Protein AF-A0A8R1TXN4-F1 (afdb_monomer_lite)

Foldseek 3Di:
DPPVVVQLDWDWDQDPVRDIDIRDDDDDDDPVPDDDDDPVVVVVVVVVVVVCVPPPDPDDDDLVVVCVVVVDDSCPPDDDPPVVVPPD

pLDDT: mean 81.95, std 13.02, range [45.19, 96.12]

Secondary structure (DSSP, 8-state):
--TTGGGSS-EEEE-TTS-EEEE-PPPPPPGGGSPPP-HHHHHHHHHHHHHHTT---SS-S-HHHHHHHHT--TTTTSPPPHHHHS--

Organism: Onchocerca volvulus (NCBI:txid6282)

InterPro domains:
  IPR019346 Large ribosomal subunit protein mL42 [PF10210] (16-81)

Structure (mmCIF, N/CA/C/O backbone):
data_AF-A0A8R1TXN4-F1
#
_entry.id   AF-A0A8R1TXN4-F1
#
loop_
_atom_site.group_PDB
_atom_site.id
_atom_site.type_symbol
_atom_site.label_atom_id
_atom_site.label_alt_id
_atom_site.label_comp_id
_atom_site.label_asym_id
_atom_site.label_entity_id
_atom_site.label_seq_id
_atom_site.pdbx_PDB_ins_code
_atom_site.Cartn_x
_atom_site.Cartn_y
_atom_site.Cartn_z
_atom_site.occupancy
_atom_site.B_iso_or_equiv
_atom_site.auth_seq_id
_atom_site.auth_comp_id
_atom_site.auth_asym_id
_atom_site.auth_atom_id
_atom_site.pdbx_PDB_model_num
ATOM 1 N N . MET A 1 1 ? -14.140 16.250 30.357 1.00 45.19 1 MET A N 1
ATOM 2 C CA . MET A 1 1 ? -13.527 15.432 29.292 1.00 45.19 1 MET A CA 1
ATOM 3 C C . MET A 1 1 ? -13.964 16.012 27.965 1.00 45.19 1 MET A C 1
ATOM 5 O O . MET A 1 1 ? -15.153 16.262 27.802 1.00 45.19 1 MET A O 1
ATOM 9 N N . ASN A 1 2 ? -13.018 16.334 27.087 1.00 48.72 2 ASN A N 1
ATOM 10 C CA . ASN A 1 2 ? -13.320 16.933 25.793 1.00 48.72 2 ASN A CA 1
ATOM 11 C C . ASN A 1 2 ? -13.944 15.849 24.899 1.00 48.72 2 ASN A C 1
ATOM 13 O O . ASN A 1 2 ? -13.397 14.753 24.819 1.00 48.72 2 ASN A O 1
ATOM 17 N N . VAL A 1 3 ? -15.094 16.106 24.266 1.00 56.66 3 VAL A N 1
ATOM 18 C CA . VAL A 1 3 ? -15.862 15.071 23.528 1.00 56.66 3 VAL A CA 1
ATOM 19 C C . VAL A 1 3 ? -15.016 14.420 22.423 1.00 56.66 3 VAL A C 1
ATOM 21 O O . VAL A 1 3 ? -15.184 13.250 22.114 1.00 56.66 3 VAL A O 1
ATOM 24 N N . ILE A 1 4 ? -14.051 15.168 21.893 1.00 58.34 4 ILE A N 1
ATOM 25 C CA . ILE A 1 4 ? -13.070 14.730 20.895 1.00 58.34 4 ILE A CA 1
ATOM 26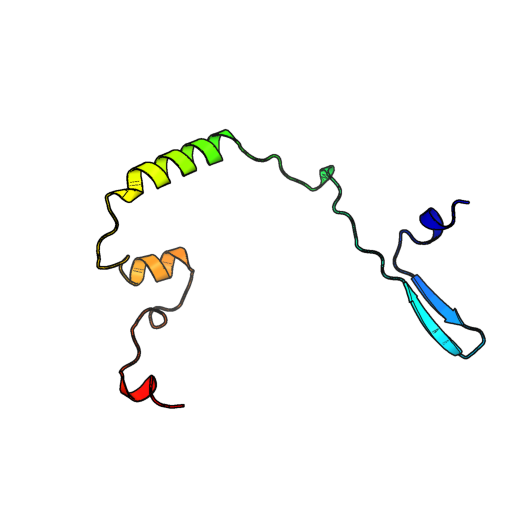 C C . ILE A 1 4 ? -12.036 13.715 21.414 1.00 58.34 4 ILE A C 1
ATOM 28 O O . ILE A 1 4 ? -11.589 12.884 20.631 1.00 58.34 4 ILE A O 1
ATOM 32 N N . GLU A 1 5 ? -11.679 13.712 22.703 1.00 59.31 5 GLU A N 1
ATOM 33 C CA . GLU A 1 5 ? -10.741 12.712 23.256 1.00 59.31 5 GLU A CA 1
ATOM 34 C C . GLU A 1 5 ? -11.408 11.350 23.481 1.00 59.31 5 GLU A C 1
ATOM 36 O O . GLU A 1 5 ? -10.755 10.317 23.370 1.00 59.31 5 GLU A O 1
ATOM 41 N N . ALA A 1 6 ? -12.717 11.330 23.752 1.00 62.22 6 ALA A N 1
ATOM 42 C CA . ALA A 1 6 ? -13.462 10.101 24.042 1.00 62.22 6 ALA A CA 1
ATOM 43 C C . ALA A 1 6 ? -13.641 9.177 22.819 1.00 62.22 6 ALA A C 1
ATOM 45 O O . ALA A 1 6 ? -14.073 8.038 22.966 1.00 62.22 6 ALA A O 1
ATOM 46 N N . PHE A 1 7 ? -13.318 9.664 21.620 1.00 68.38 7 PHE A N 1
ATOM 47 C CA . PHE A 1 7 ? -13.546 8.984 20.347 1.00 68.38 7 PHE A CA 1
ATOM 48 C C . PHE A 1 7 ? -12.264 8.874 19.506 1.00 68.38 7 PHE A C 1
ATOM 50 O O . PHE A 1 7 ? -12.328 8.797 18.281 1.00 68.38 7 PHE A O 1
ATOM 57 N N . SER A 1 8 ? -11.089 8.870 20.143 1.00 77.94 8 SER A N 1
ATOM 58 C CA . SER A 1 8 ? -9.810 8.654 19.449 1.00 77.94 8 SER A CA 1
ATOM 59 C C . SER A 1 8 ? -9.656 7.223 18.920 1.00 77.94 8 SER A C 1
ATOM 61 O O . SER A 1 8 ? -8.966 6.997 17.927 1.00 77.94 8 SER A O 1
ATOM 63 N N . GLU A 1 9 ? -10.331 6.257 19.545 1.00 83.88 9 GLU A N 1
ATOM 64 C CA . GLU A 1 9 ? -10.260 4.843 19.189 1.00 83.88 9 GLU A CA 1
ATOM 65 C C . GLU A 1 9 ? -11.548 4.353 18.513 1.00 83.88 9 GLU A C 1
ATOM 67 O O . GLU A 1 9 ? -12.642 4.844 18.826 1.00 83.88 9 GLU A O 1
ATOM 72 N N . PRO A 1 10 ? -11.462 3.352 17.616 1.00 90.25 10 PRO A N 1
ATOM 73 C CA . PRO A 1 10 ? -12.640 2.721 17.045 1.00 90.25 10 PRO A CA 1
ATOM 74 C C . PRO A 1 10 ? -13.540 2.139 18.135 1.00 90.25 10 PRO A C 1
ATOM 76 O O . PRO A 1 10 ? -13.090 1.354 18.965 1.00 90.25 10 PRO A O 1
ATOM 79 N N . HIS A 1 11 ? -14.818 2.501 18.113 1.00 90.00 11 HIS A N 1
ATOM 80 C CA . HIS A 1 11 ? -15.790 2.085 19.117 1.00 90.00 11 HIS A CA 1
ATOM 81 C C . HIS A 1 11 ? -17.071 1.604 18.450 1.00 90.00 11 HIS A C 1
ATOM 83 O O . HIS A 1 11 ? -17.576 2.223 17.517 1.00 90.00 11 HIS A O 1
ATOM 89 N N . THR A 1 12 ? -17.622 0.503 18.952 1.00 92.75 12 THR A N 1
ATOM 90 C CA . THR A 1 12 ? -18.932 -0.002 18.531 1.00 92.75 12 THR A CA 1
ATOM 91 C C . THR A 1 12 ? -19.870 0.029 19.723 1.00 92.75 12 THR A C 1
ATOM 93 O O . THR A 1 12 ? -19.528 -0.464 20.796 1.00 92.75 12 THR A O 1
ATOM 96 N N . VAL A 1 13 ? -21.051 0.612 19.541 1.00 92.00 13 VAL 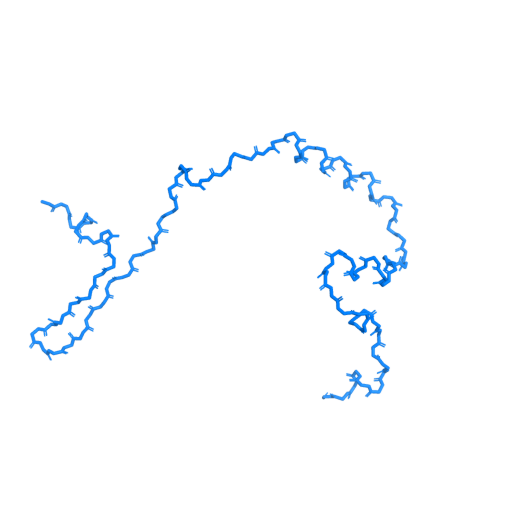A N 1
ATOM 97 C CA . VAL A 1 13 ? -22.081 0.725 20.573 1.00 92.00 13 VAL A CA 1
ATOM 98 C C . VAL A 1 13 ? -23.389 0.135 20.068 1.00 92.00 13 VAL A C 1
ATOM 100 O O . VAL A 1 13 ? -23.748 0.282 18.900 1.00 92.00 13 VAL A O 1
ATOM 103 N N . VAL A 1 14 ? -24.123 -0.524 20.962 1.00 93.94 14 VAL A N 1
ATOM 104 C CA . VAL A 1 14 ? -25.491 -0.978 20.697 1.00 93.94 14 VAL A CA 1
ATOM 105 C C . VAL A 1 14 ? -26.439 0.009 21.367 1.00 93.94 14 VAL A C 1
ATOM 107 O O . VAL A 1 14 ? -26.443 0.162 22.589 1.00 93.94 14 VAL A O 1
ATOM 110 N N . CYS A 1 15 ? -27.221 0.725 20.567 1.00 91.56 15 CYS A N 1
ATOM 111 C CA . CYS A 1 15 ? -28.227 1.651 21.061 1.00 91.56 15 CYS A CA 1
ATOM 112 C C . CYS A 1 15 ? -29.367 0.886 21.750 1.00 91.56 15 CYS A C 1
ATOM 114 O O . CYS A 1 15 ? -29.637 -0.273 21.443 1.00 91.56 15 CYS A O 1
ATOM 116 N N . LYS A 1 16 ? -30.120 1.562 22.628 1.00 93.00 16 LYS A N 1
ATOM 117 C CA . LYS A 1 16 ? -31.308 0.977 23.287 1.00 93.00 16 LYS A CA 1
ATOM 118 C C . LYS A 1 16 ? -32.368 0.467 22.298 1.00 93.00 16 LYS A C 1
ATOM 120 O O . LYS A 1 16 ? -33.152 -0.404 22.645 1.00 93.00 16 LYS A O 1
ATOM 125 N N . SER A 1 17 ? -32.379 1.002 21.077 1.00 92.25 17 SER A N 1
ATOM 126 C CA . SER A 1 17 ? -33.228 0.561 19.966 1.00 92.25 17 SER A CA 1
ATOM 127 C C . SER A 1 17 ? -32.777 -0.755 19.313 1.00 92.25 17 SER A C 1
ATOM 129 O O . SER A 1 17 ? -33.428 -1.209 18.380 1.00 92.25 17 SER A O 1
ATOM 131 N N . GLY A 1 18 ? -31.656 -1.344 19.743 1.00 92.88 18 GLY A N 1
ATOM 132 C CA . GLY A 1 18 ? -31.028 -2.502 19.099 1.00 92.88 18 GLY A CA 1
ATOM 133 C C . GLY A 1 18 ? -30.186 -2.152 17.866 1.00 92.88 18 GLY A C 1
ATOM 134 O O . GLY A 1 18 ? -29.549 -3.032 17.295 1.00 92.88 18 GLY A O 1
ATOM 135 N N . VAL A 1 19 ? -30.145 -0.878 17.459 1.00 93.88 19 VAL A N 1
ATOM 136 C CA . VAL A 1 19 ? -29.302 -0.409 16.350 1.00 93.88 19 VAL A CA 1
ATOM 137 C C . VAL A 1 19 ? -27.838 -0.410 16.779 1.00 93.88 19 VAL A C 1
ATOM 139 O O . VAL A 1 19 ? -27.500 0.109 17.842 1.00 93.88 19 VAL A O 1
ATOM 142 N N . VAL A 1 20 ? -26.966 -0.964 15.940 1.00 95.00 20 VAL A N 1
ATOM 143 C CA . VAL A 1 20 ? -25.515 -0.926 16.142 1.00 95.00 20 VAL A CA 1
ATOM 144 C C . VAL A 1 20 ? -24.961 0.319 15.457 1.00 95.00 20 VAL A C 1
ATOM 146 O O . VAL A 1 20 ? -25.172 0.514 14.262 1.00 95.00 20 VAL A O 1
ATOM 149 N N . ALA A 1 21 ? -24.262 1.161 16.212 1.00 92.19 21 ALA A N 1
ATOM 150 C CA . ALA A 1 21 ? -23.545 2.314 15.689 1.00 92.19 21 ALA A CA 1
ATOM 151 C C . ALA A 1 21 ? -22.048 2.112 15.901 1.00 92.19 21 ALA A C 1
ATOM 153 O O . ALA A 1 21 ? -21.611 1.688 16.973 1.00 92.19 21 ALA A O 1
ATOM 154 N N . CYS A 1 22 ? -21.259 2.420 14.877 1.00 92.19 22 CYS A N 1
ATOM 155 C CA . CYS A 1 22 ? -19.837 2.136 14.896 1.00 92.19 22 CYS A CA 1
ATOM 156 C C . CYS A 1 22 ? -19.035 3.376 14.471 1.00 92.19 22 CYS A C 1
ATOM 158 O O . CYS A 1 22 ? -19.216 3.908 13.380 1.00 92.19 22 CYS A O 1
ATOM 160 N N . TRP A 1 23 ? -18.129 3.830 15.333 1.00 90.94 23 TRP A N 1
ATOM 161 C CA . TRP A 1 23 ? -17.249 4.978 15.131 1.00 90.94 23 TRP A CA 1
ATOM 162 C C . TRP A 1 23 ? -15.835 4.507 14.789 1.00 90.94 23 TRP A C 1
ATOM 164 O O . TRP A 1 23 ? -15.270 3.688 15.507 1.00 90.94 23 TRP A O 1
ATOM 174 N N . HIS A 1 24 ? -15.300 4.971 13.658 1.00 91.19 24 HIS A N 1
ATOM 175 C CA . HIS A 1 24 ? -14.034 4.512 13.075 1.00 91.19 24 HIS A CA 1
ATOM 176 C C . HIS A 1 24 ? -13.239 5.743 12.630 1.00 91.19 24 HIS A C 1
ATOM 178 O O . HIS A 1 24 ? -13.316 6.117 11.459 1.00 91.19 24 HIS A O 1
ATOM 184 N N . PRO A 1 25 ? -12.535 6.423 13.546 1.00 90.06 25 PRO A N 1
ATOM 185 C CA . PRO A 1 25 ? -11.752 7.587 13.169 1.00 90.06 25 PRO A CA 1
ATOM 186 C C . PRO A 1 25 ? -10.574 7.153 12.288 1.00 90.06 25 PRO A C 1
ATOM 188 O O . PRO A 1 25 ? -10.055 6.037 12.414 1.00 90.06 25 PRO A O 1
ATOM 191 N N . GLU A 1 26 ? -10.142 8.040 11.394 1.00 88.44 26 GLU A N 1
ATOM 192 C CA . GLU A 1 26 ? -8.922 7.828 10.618 1.00 88.44 26 GLU A CA 1
ATOM 193 C C . GLU A 1 26 ? -7.717 7.732 11.564 1.00 88.44 26 GLU A C 1
ATOM 195 O O . GLU A 1 26 ? -7.546 8.554 12.466 1.00 88.44 26 GLU A O 1
ATOM 200 N N . ARG A 1 27 ? -6.882 6.703 11.382 1.00 86.00 27 ARG A N 1
ATOM 201 C CA . ARG A 1 27 ? -5.685 6.510 12.206 1.00 86.00 27 ARG A CA 1
ATOM 202 C C . ARG A 1 27 ? -4.575 7.425 11.708 1.00 86.00 27 ARG A C 1
ATOM 204 O O . ARG A 1 27 ? -4.129 7.282 10.572 1.00 86.00 27 ARG A O 1
ATOM 211 N N . SER A 1 28 ? -4.081 8.306 12.573 1.00 88.25 28 SER A N 1
ATOM 212 C CA . SER A 1 28 ? -2.846 9.035 12.300 1.00 88.25 28 SER A CA 1
ATOM 213 C C . SER A 1 28 ? -1.644 8.088 12.361 1.00 88.25 28 SER A C 1
ATOM 215 O O . SER A 1 28 ? -1.618 7.120 13.126 1.00 88.25 28 SER A O 1
ATOM 217 N N . PHE A 1 29 ? -0.637 8.355 11.530 1.00 88.75 29 PHE A N 1
ATOM 218 C CA . PHE A 1 29 ? 0.632 7.640 11.570 1.00 88.75 29 PHE A CA 1
ATOM 219 C C . PHE A 1 29 ? 1.615 8.414 12.463 1.00 88.75 29 PHE A C 1
ATOM 221 O O . PHE A 1 29 ? 1.931 9.560 12.130 1.00 88.75 29 PHE A O 1
ATOM 228 N N . PRO A 1 30 ? 2.087 7.838 13.587 1.00 91.88 30 PRO A N 1
ATOM 229 C CA . PRO A 1 30 ? 3.039 8.506 14.470 1.00 91.88 30 PRO A CA 1
ATOM 230 C C . PRO A 1 30 ? 4.326 8.875 13.734 1.00 91.88 30 PRO A C 1
ATOM 232 O O . PRO A 1 30 ? 4.822 8.111 12.900 1.00 91.88 30 PRO A O 1
ATOM 235 N N . TYR A 1 31 ? 4.894 10.032 14.066 1.00 92.44 31 TYR A N 1
ATOM 236 C CA . TYR A 1 31 ? 6.124 10.507 13.434 1.00 92.44 31 TYR A CA 1
ATOM 237 C C . TYR A 1 31 ? 7.298 9.554 13.697 1.00 92.44 31 TYR A C 1
ATOM 239 O O . TYR A 1 31 ? 8.119 9.315 12.814 1.00 92.44 31 TYR A O 1
ATOM 247 N N . GLU A 1 32 ? 7.328 8.927 14.870 1.00 96.12 32 GLU A N 1
ATOM 248 C CA . GLU A 1 32 ? 8.344 7.970 15.313 1.00 96.12 32 GLU A CA 1
ATOM 249 C C . GLU A 1 32 ? 8.387 6.704 14.445 1.00 96.12 32 GLU A C 1
ATOM 251 O O . GLU A 1 32 ? 9.390 5.994 14.427 1.00 96.12 32 GLU A O 1
ATOM 256 N N . HIS A 1 33 ? 7.308 6.412 13.713 1.00 94.81 33 HIS A N 1
ATOM 257 C CA . HIS A 1 33 ? 7.237 5.276 12.795 1.00 94.81 33 HIS A CA 1
ATOM 258 C C . HIS A 1 33 ? 7.651 5.654 11.365 1.00 94.81 33 HIS A C 1
ATOM 260 O O . HIS A 1 33 ? 7.708 4.793 10.483 1.00 94.81 33 HIS A O 1
ATOM 266 N N . SER A 1 34 ? 7.943 6.931 11.112 1.00 94.69 34 SER A N 1
ATOM 267 C CA . SER A 1 34 ? 8.426 7.406 9.819 1.00 94.69 34 SER A CA 1
ATOM 268 C C . SER A 1 34 ? 9.947 7.279 9.716 1.00 94.69 34 SER A C 1
ATOM 270 O O . SER A 1 34 ? 10.669 7.249 10.712 1.00 94.69 34 SER A O 1
ATOM 272 N N . LYS A 1 35 ? 10.450 7.179 8.484 1.00 92.44 35 LYS A N 1
ATOM 273 C CA . LYS A 1 35 ? 11.888 7.232 8.201 1.00 92.44 35 LYS A CA 1
ATOM 274 C C . LYS A 1 35 ? 12.230 8.605 7.629 1.00 92.44 35 LYS A C 1
ATOM 276 O O . LYS A 1 35 ? 11.442 9.122 6.833 1.00 92.44 35 LYS A O 1
ATOM 281 N N . PRO A 1 36 ? 13.393 9.182 7.979 1.00 93.75 36 PRO A N 1
ATOM 282 C CA . PRO A 1 36 ? 13.818 10.443 7.395 1.00 93.75 36 PRO A CA 1
ATOM 283 C C . PRO A 1 36 ? 14.014 10.289 5.886 1.00 93.75 36 PRO A C 1
ATOM 285 O O . PRO A 1 36 ? 14.489 9.260 5.399 1.00 93.75 36 PRO A O 1
ATOM 288 N N . ILE A 1 37 ? 13.649 11.335 5.152 1.00 92.12 37 ILE A N 1
ATOM 289 C CA . ILE A 1 37 ? 13.858 11.412 3.709 1.00 92.12 37 ILE A CA 1
ATOM 290 C C . ILE A 1 37 ? 15.339 11.716 3.451 1.00 92.12 37 ILE A C 1
ATOM 292 O O . ILE A 1 37 ? 15.868 12.707 3.955 1.00 92.12 37 ILE A O 1
ATOM 296 N N . ASP A 1 38 ? 16.008 10.889 2.647 1.00 93.81 38 ASP A N 1
ATOM 297 C CA . ASP A 1 38 ? 17.392 11.139 2.236 1.00 93.81 38 ASP A CA 1
ATOM 298 C C . ASP A 1 38 ? 17.439 12.151 1.083 1.00 93.81 38 ASP A C 1
ATOM 300 O O . ASP A 1 38 ? 17.254 11.816 -0.090 1.00 93.81 38 ASP A O 1
ATOM 304 N N . LEU A 1 39 ? 17.696 13.412 1.431 1.00 93.62 39 LEU A N 1
ATOM 305 C CA . LEU A 1 39 ? 17.757 14.516 0.473 1.00 93.62 39 LEU A CA 1
ATOM 306 C C . LEU A 1 39 ? 18.892 14.356 -0.548 1.00 93.62 39 LEU A C 1
ATOM 308 O O . LEU A 1 39 ? 18.717 14.725 -1.708 1.00 93.62 39 LEU A O 1
ATOM 312 N N . LYS A 1 40 ? 20.030 13.766 -0.155 1.00 92.25 40 LYS A N 1
ATOM 313 C CA . LYS A 1 40 ? 21.180 13.580 -1.058 1.00 92.25 40 LYS A CA 1
ATOM 314 C C . LYS A 1 40 ? 20.858 12.567 -2.148 1.00 92.25 40 LYS A C 1
ATOM 316 O O . LYS A 1 40 ? 21.209 12.766 -3.314 1.00 92.25 40 LYS A O 1
ATOM 321 N N . LYS A 1 41 ? 20.164 11.490 -1.774 1.00 91.69 41 LYS A N 1
ATOM 322 C CA . LYS A 1 41 ? 19.689 10.483 -2.725 1.00 91.69 41 LYS A CA 1
ATOM 323 C C . LYS A 1 41 ? 18.743 11.097 -3.758 1.00 91.69 41 LYS A C 1
ATOM 325 O O . LYS A 1 41 ? 18.933 10.877 -4.949 1.00 91.69 41 LYS A O 1
ATOM 330 N N . ILE A 1 42 ? 17.799 11.931 -3.318 1.00 90.88 42 ILE A N 1
ATOM 331 C CA . ILE A 1 42 ? 16.852 12.618 -4.213 1.00 90.88 42 ILE A CA 1
ATOM 332 C C . ILE A 1 42 ? 17.579 13.527 -5.206 1.00 90.88 42 ILE A C 1
ATOM 334 O O . ILE A 1 42 ? 17.233 13.561 -6.384 1.00 90.88 42 ILE A O 1
ATOM 338 N N . GLU A 1 43 ? 18.577 14.280 -4.751 1.00 90.06 43 GLU A N 1
ATOM 339 C CA . G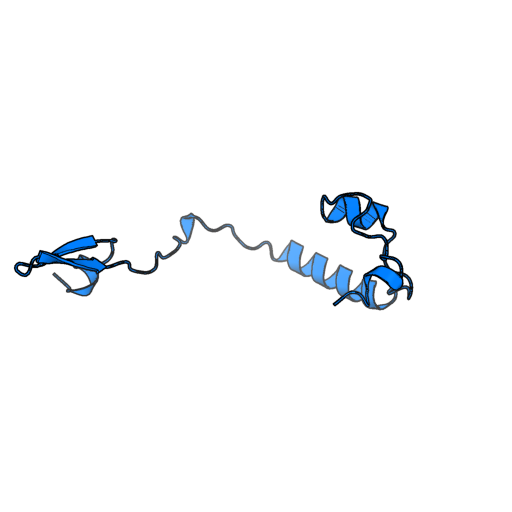LU A 1 43 ? 19.318 15.197 -5.620 1.00 90.06 43 GLU A CA 1
ATOM 340 C C . GLU A 1 43 ? 20.141 14.445 -6.677 1.00 90.06 43 GLU A C 1
ATOM 342 O O . GLU A 1 43 ? 20.137 14.814 -7.851 1.00 90.06 43 GLU A O 1
ATOM 347 N N . THR A 1 44 ? 20.733 13.312 -6.290 1.00 88.75 44 THR A N 1
ATOM 348 C CA . THR A 1 44 ? 21.451 12.412 -7.207 1.00 88.75 44 THR A CA 1
ATOM 349 C C . THR A 1 44 ? 20.510 11.797 -8.253 1.00 88.75 44 THR A C 1
ATOM 351 O O . THR A 1 44 ? 20.840 11.742 -9.438 1.00 88.75 44 THR A O 1
ATOM 354 N N . GLU A 1 45 ? 19.312 11.365 -7.844 1.00 88.06 45 GLU A N 1
ATOM 355 C CA . GLU A 1 45 ? 18.296 10.815 -8.753 1.00 88.06 45 GLU A CA 1
ATOM 356 C C . GLU A 1 45 ? 17.779 11.870 -9.743 1.00 88.06 45 GLU A C 1
ATOM 358 O O . GLU A 1 45 ? 17.642 11.581 -10.933 1.00 88.06 45 GLU A O 1
ATOM 363 N N . LYS A 1 46 ? 17.553 13.110 -9.287 1.00 85.25 46 LYS A N 1
ATOM 364 C CA . LYS A 1 46 ? 17.152 14.228 -10.158 1.00 85.25 46 LYS A CA 1
ATOM 365 C C . LYS A 1 46 ? 18.194 14.524 -11.230 1.00 85.25 46 LYS A C 1
ATOM 367 O O . LYS A 1 46 ? 17.818 14.722 -12.385 1.00 85.25 46 LYS A O 1
ATOM 372 N N . GLN A 1 47 ? 19.476 14.527 -10.862 1.00 80.50 47 GLN A N 1
ATOM 373 C CA . GLN A 1 47 ? 20.557 14.737 -11.821 1.00 80.50 47 GLN A CA 1
ATOM 374 C C . GLN A 1 47 ? 20.575 13.627 -12.881 1.00 80.50 47 GLN A C 1
ATOM 376 O O . GLN A 1 47 ? 20.606 13.913 -14.074 1.00 80.50 47 GLN A O 1
ATOM 381 N N . CYS A 1 48 ? 20.435 12.367 -12.458 1.00 78.00 48 CYS A N 1
ATOM 382 C CA . CYS A 1 48 ? 20.412 11.220 -13.366 1.00 78.00 48 CYS A CA 1
ATOM 383 C C . CYS A 1 48 ? 19.255 11.301 -14.384 1.00 78.00 48 CYS A C 1
ATOM 385 O O . CYS A 1 48 ? 19.439 11.030 -15.570 1.00 78.00 48 CYS A O 1
ATOM 387 N N . ILE A 1 49 ? 18.062 11.731 -13.949 1.00 77.62 49 ILE A N 1
ATOM 388 C CA . ILE A 1 49 ? 16.900 11.920 -14.838 1.00 77.62 49 ILE A CA 1
ATOM 389 C C . ILE A 1 49 ? 17.149 13.039 -15.856 1.00 77.62 49 ILE A C 1
ATOM 391 O O . ILE A 1 49 ? 16.760 12.897 -17.017 1.00 77.62 49 ILE A O 1
ATOM 395 N N . ALA A 1 50 ? 17.785 14.139 -15.443 1.00 77.75 50 ALA A N 1
ATOM 396 C CA . ALA A 1 50 ? 18.124 15.236 -16.346 1.00 77.75 50 ALA A CA 1
ATOM 397 C C . ALA A 1 50 ? 19.085 14.769 -17.453 1.00 77.75 50 ALA A C 1
ATOM 399 O O . ALA A 1 50 ? 18.847 15.049 -18.628 1.00 77.75 50 ALA A O 1
ATOM 400 N N . ASP A 1 51 ? 20.095 13.972 -17.097 1.00 74.12 51 ASP A N 1
ATOM 401 C CA . ASP A 1 51 ? 21.072 13.422 -18.043 1.00 74.12 51 ASP A CA 1
ATOM 402 C C . ASP A 1 51 ? 20.434 12.407 -19.022 1.00 74.12 51 ASP A C 1
ATOM 404 O O . ASP A 1 51 ? 20.849 12.277 -20.177 1.00 74.12 51 ASP A O 1
ATOM 408 N N . LEU A 1 52 ? 19.373 11.711 -18.594 1.00 70.75 52 LEU A N 1
ATOM 409 C CA . LEU A 1 52 ? 18.632 10.722 -19.388 1.00 70.75 52 LEU A CA 1
ATOM 410 C C . LEU A 1 52 ? 17.719 11.324 -20.466 1.00 70.75 52 LEU A C 1
ATOM 412 O O . LEU A 1 52 ? 17.364 10.608 -21.406 1.00 70.75 52 LEU A O 1
ATOM 416 N N . GLN A 1 53 ? 17.357 12.611 -20.388 1.00 65.06 53 GLN A N 1
ATOM 417 C CA . GLN A 1 53 ? 16.445 13.227 -21.365 1.00 65.06 53 GLN A CA 1
ATOM 418 C C . GLN A 1 53 ? 16.963 13.140 -22.814 1.00 65.06 53 GLN A C 1
ATOM 420 O O . GLN A 1 53 ? 16.165 13.154 -23.750 1.00 65.06 53 GLN A O 1
ATOM 425 N N . GLY A 1 54 ? 18.276 12.973 -23.013 1.00 62.88 54 GLY A N 1
ATOM 426 C CA . GLY A 1 54 ? 18.888 12.809 -24.333 1.00 62.88 54 GLY A CA 1
ATOM 427 C C . GLY A 1 54 ? 18.857 11.391 -24.925 1.00 62.88 54 GLY A C 1
ATOM 428 O O . GLY A 1 54 ? 19.112 11.246 -26.118 1.00 62.88 54 GLY A O 1
ATOM 429 N N . SER A 1 55 ? 18.565 10.338 -24.147 1.00 64.06 55 SER A N 1
ATOM 430 C CA . SER A 1 55 ? 18.776 8.937 -24.577 1.00 64.06 55 SER A CA 1
ATOM 431 C C . SER A 1 55 ? 17.503 8.116 -24.797 1.00 64.06 55 SER A C 1
ATOM 433 O O . SER A 1 55 ? 17.580 6.894 -24.950 1.00 64.06 55 SER A O 1
ATOM 435 N N . LEU A 1 56 ? 16.333 8.762 -24.863 1.00 63.50 56 LEU A N 1
ATOM 436 C CA . LEU A 1 56 ? 15.050 8.101 -25.124 1.00 63.50 56 LEU A CA 1
ATOM 437 C C . LEU A 1 56 ? 15.004 7.519 -26.548 1.00 63.50 56 LEU A C 1
ATOM 439 O O . LEU A 1 56 ? 14.452 8.093 -27.486 1.00 63.50 56 LEU A O 1
ATOM 443 N N . SER A 1 57 ? 15.612 6.344 -26.706 1.00 65.06 57 SER A N 1
ATOM 444 C CA . SER A 1 57 ? 15.521 5.510 -27.896 1.00 65.06 57 SER A CA 1
ATOM 445 C C . SER A 1 57 ? 14.049 5.254 -28.218 1.00 65.06 57 SER A C 1
ATOM 447 O O . SER A 1 57 ? 13.266 4.861 -27.354 1.00 65.06 57 SER A O 1
ATOM 449 N N . ARG A 1 58 ? 13.680 5.409 -29.497 1.00 69.94 58 ARG A N 1
ATOM 450 C CA . ARG A 1 58 ? 12.331 5.090 -30.012 1.00 69.94 58 ARG A CA 1
ATOM 451 C C . ARG A 1 58 ? 11.903 3.653 -29.705 1.00 69.94 58 ARG A C 1
ATOM 453 O O . ARG A 1 58 ? 10.714 3.355 -29.693 1.00 69.94 58 ARG A O 1
ATOM 460 N N . THR A 1 59 ? 12.876 2.772 -29.491 1.00 73.00 59 THR A N 1
ATOM 461 C CA . THR A 1 59 ? 12.659 1.404 -29.026 1.00 73.00 59 THR A CA 1
ATOM 462 C C . THR A 1 59 ? 12.994 1.374 -27.541 1.00 73.00 59 THR A C 1
ATOM 464 O O . THR A 1 59 ? 14.152 1.602 -27.183 1.00 73.00 59 THR A O 1
ATOM 467 N N . GLY A 1 60 ? 11.987 1.148 -26.695 1.00 77.69 60 GLY A N 1
ATOM 468 C CA . GLY A 1 60 ? 12.151 1.090 -25.242 1.00 77.69 60 GLY A CA 1
ATOM 469 C C . GLY A 1 60 ? 13.082 -0.041 -24.769 1.00 77.69 60 GLY A C 1
ATOM 470 O O . GLY A 1 60 ? 13.663 -0.767 -25.583 1.00 77.69 60 GLY A O 1
ATOM 471 N N . PRO A 1 61 ? 13.236 -0.215 -23.445 1.00 83.12 61 PRO A N 1
ATOM 472 C CA . PRO A 1 61 ? 14.081 -1.259 -22.876 1.00 83.12 61 PRO A CA 1
ATOM 473 C C . PRO A 1 61 ? 13.678 -2.650 -23.373 1.00 83.12 61 PRO A C 1
ATOM 475 O O . PRO A 1 61 ? 12.501 -2.947 -23.570 1.00 83.12 61 PRO A O 1
ATOM 478 N N . ARG A 1 62 ? 14.664 -3.534 -23.550 1.00 87.25 62 ARG A N 1
ATOM 479 C CA . ARG A 1 62 ? 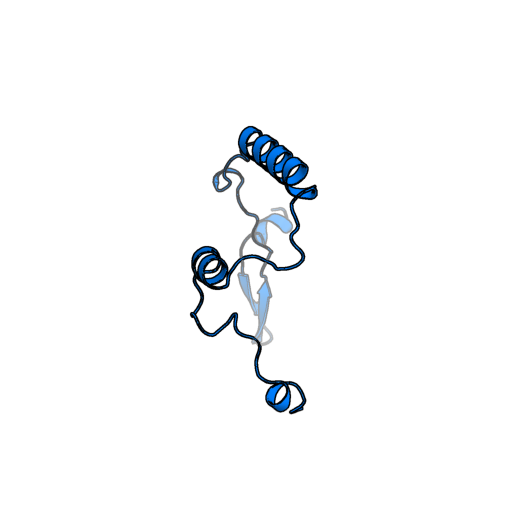14.412 -4.921 -23.965 1.00 87.25 62 ARG A CA 1
ATOM 480 C C . ARG A 1 62 ? 13.556 -5.649 -22.920 1.00 87.25 62 ARG A C 1
ATOM 482 O O . ARG A 1 62 ? 13.770 -5.482 -21.723 1.00 87.25 62 ARG A O 1
ATOM 489 N N . ASN A 1 63 ? 12.675 -6.548 -23.363 1.00 89.69 63 ASN A N 1
ATOM 490 C CA . ASN A 1 63 ? 11.729 -7.271 -22.497 1.00 89.69 63 ASN A CA 1
ATOM 491 C C . ASN A 1 63 ? 12.369 -8.002 -21.305 1.00 89.69 63 ASN A C 1
ATOM 493 O O . ASN A 1 63 ? 11.739 -8.128 -20.258 1.00 89.69 63 ASN A O 1
ATOM 497 N N . TYR A 1 64 ? 13.610 -8.489 -21.428 1.00 89.50 64 TYR A N 1
ATOM 498 C CA . TYR A 1 64 ? 14.276 -9.144 -20.298 1.00 89.50 64 TYR A CA 1
ATOM 499 C C . TYR A 1 64 ? 14.621 -8.166 -19.164 1.00 89.50 64 TYR A C 1
ATOM 501 O O . TYR A 1 64 ? 14.579 -8.582 -18.012 1.00 89.50 64 TYR A O 1
ATOM 509 N N . LEU A 1 65 ? 14.905 -6.892 -19.474 1.00 90.94 65 LEU A N 1
ATOM 510 C CA . LEU A 1 65 ? 15.125 -5.846 -18.470 1.00 90.94 65 LEU A CA 1
ATOM 511 C C . LEU A 1 65 ? 13.815 -5.516 -17.762 1.00 90.94 65 LEU A C 1
ATOM 513 O O . LEU A 1 65 ? 13.780 -5.411 -16.544 1.00 90.94 65 LEU A O 1
ATOM 517 N N . LEU A 1 66 ? 12.715 -5.420 -18.514 1.00 90.38 66 LEU A N 1
ATOM 518 C CA . LEU A 1 66 ? 11.390 -5.179 -17.937 1.00 90.38 66 LEU A CA 1
ATOM 519 C C . LEU A 1 66 ? 10.985 -6.312 -16.986 1.00 90.38 66 LEU A C 1
ATOM 521 O O . LEU A 1 66 ? 10.485 -6.065 -15.893 1.00 90.38 66 LEU A O 1
ATOM 525 N N . ARG A 1 67 ? 11.282 -7.559 -17.362 1.00 91.25 67 ARG A N 1
ATOM 526 C CA . ARG A 1 67 ? 11.078 -8.728 -16.501 1.00 91.25 67 ARG A CA 1
ATOM 527 C C . ARG A 1 67 ? 11.821 -8.610 -15.169 1.00 91.25 67 ARG A C 1
ATOM 529 O O . ARG A 1 67 ? 11.272 -8.974 -14.137 1.00 91.25 67 ARG A O 1
ATOM 536 N N . GLU A 1 68 ? 13.065 -8.144 -15.209 1.00 92.25 68 GLU A N 1
ATOM 537 C CA . GLU A 1 68 ? 13.928 -8.009 -14.034 1.00 92.25 68 GLU A CA 1
ATOM 538 C C . GLU A 1 68 ? 13.507 -6.839 -13.138 1.00 92.25 68 GLU A C 1
ATOM 540 O O . GLU A 1 68 ? 13.433 -7.000 -11.926 1.00 92.25 68 GLU A O 1
ATOM 545 N N . ILE A 1 69 ? 13.149 -5.698 -13.734 1.00 92.25 69 ILE A N 1
ATOM 546 C CA . ILE A 1 69 ? 12.714 -4.494 -13.013 1.00 92.25 69 ILE A CA 1
ATOM 547 C C . ILE A 1 69 ? 11.363 -4.711 -12.324 1.00 92.25 69 ILE A C 1
ATOM 549 O O . ILE A 1 69 ? 11.182 -4.320 -11.174 1.00 92.25 69 ILE A O 1
ATOM 553 N N . PHE A 1 70 ? 10.403 -5.316 -13.028 1.00 94.81 70 PHE A N 1
ATOM 554 C CA . PHE A 1 70 ? 9.027 -5.451 -12.543 1.00 94.81 70 PHE A CA 1
ATOM 555 C C . PHE A 1 70 ? 8.726 -6.809 -11.906 1.00 94.81 70 PHE A C 1
ATOM 557 O O . PHE A 1 70 ? 7.598 -7.031 -11.478 1.00 94.81 70 PHE A O 1
ATOM 564 N N . TYR A 1 71 ? 9.700 -7.723 -11.852 1.00 92.25 71 TYR A N 1
ATOM 565 C CA . TYR A 1 71 ? 9.523 -9.083 -11.325 1.00 92.25 71 TYR A CA 1
ATOM 566 C C . TYR A 1 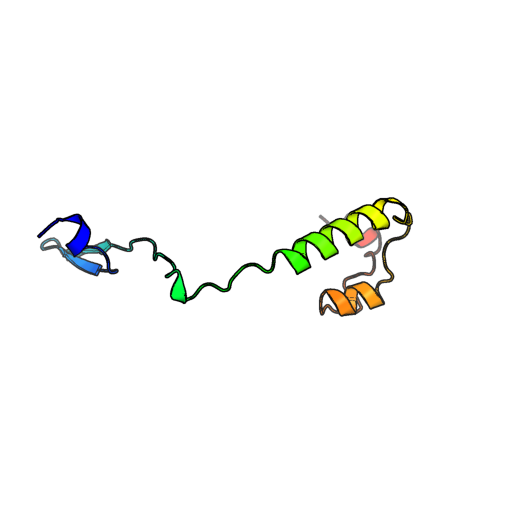71 ? 8.348 -9.840 -11.976 1.00 92.25 71 TYR A C 1
ATOM 568 O O . TYR A 1 71 ? 7.564 -10.517 -11.314 1.00 92.25 71 TYR A O 1
ATOM 576 N N . THR A 1 72 ? 8.221 -9.714 -13.297 1.00 92.75 72 THR A N 1
ATOM 577 C CA . THR A 1 72 ? 7.086 -10.218 -14.094 1.00 92.75 72 THR A CA 1
ATOM 578 C C . THR A 1 72 ? 7.420 -11.488 -14.880 1.00 92.75 72 THR A C 1
ATOM 580 O O . THR A 1 72 ? 8.558 -11.964 -14.913 1.00 92.75 72 THR A O 1
ATOM 583 N N . GLY A 1 73 ? 6.415 -12.072 -15.543 1.00 87.62 73 GLY A N 1
ATOM 584 C CA . GLY A 1 73 ? 6.606 -13.220 -16.431 1.00 87.62 73 GLY A CA 1
ATOM 585 C C 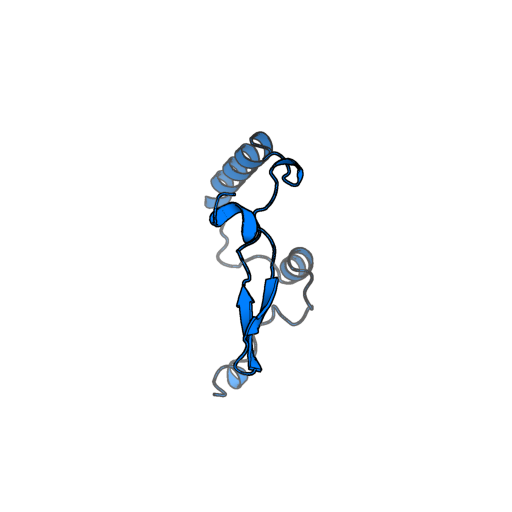. GLY A 1 73 ? 7.220 -12.837 -17.786 1.00 87.62 73 GLY A C 1
ATOM 586 O O . GLY A 1 73 ? 7.015 -11.742 -18.303 1.00 87.62 73 GLY A O 1
ATOM 587 N N . LYS A 1 74 ? 7.928 -13.771 -18.446 1.00 84.94 74 LYS A N 1
ATOM 588 C CA . LYS A 1 74 ? 8.573 -13.503 -19.755 1.00 84.94 74 LYS A CA 1
ATOM 589 C C . LYS A 1 74 ? 7.593 -13.131 -20.878 1.00 84.94 74 LYS A C 1
ATOM 591 O O . LYS A 1 74 ? 8.010 -12.516 -21.849 1.00 84.94 74 LYS A O 1
ATOM 596 N N . HIS A 1 75 ? 6.332 -13.548 -20.774 1.00 85.06 75 HIS A N 1
ATOM 597 C CA . HIS A 1 75 ? 5.320 -13.380 -21.822 1.00 85.06 75 HIS A CA 1
ATOM 598 C C . HIS A 1 75 ? 4.552 -12.060 -21.731 1.00 85.06 75 HIS A C 1
ATOM 600 O O . HIS A 1 75 ? 3.905 -11.676 -22.698 1.00 85.06 75 HIS A O 1
ATOM 606 N N . GLU A 1 76 ? 4.631 -11.377 -20.592 1.00 86.69 76 GLU A N 1
ATOM 607 C CA . GLU A 1 76 ? 3.821 -10.194 -20.294 1.00 86.69 76 GLU A CA 1
ATOM 608 C C . GLU A 1 76 ? 4.168 -9.004 -21.199 1.00 86.69 76 GLU A C 1
ATOM 610 O O . GLU A 1 76 ? 3.295 -8.233 -21.582 1.00 86.69 76 GLU A O 1
ATOM 615 N N . TRP A 1 77 ? 5.429 -8.927 -21.633 1.00 86.88 77 TRP A N 1
ATOM 616 C CA . TRP A 1 77 ? 5.970 -7.831 -22.441 1.00 86.88 77 TRP A CA 1
ATOM 617 C C . TRP A 1 77 ? 5.937 -8.073 -23.957 1.00 86.88 77 TRP A C 1
ATOM 619 O O . TRP A 1 77 ? 6.444 -7.255 -24.723 1.00 86.88 77 TRP A O 1
ATOM 629 N N . TYR A 1 78 ? 5.398 -9.203 -24.424 1.00 86.06 78 TYR A N 1
ATOM 630 C CA . TYR A 1 78 ? 5.239 -9.445 -25.859 1.00 86.06 78 TYR A CA 1
ATOM 631 C C . TYR A 1 78 ? 3.876 -8.948 -26.332 1.00 86.06 78 TYR A C 1
ATOM 633 O O . TYR A 1 78 ? 2.841 -9.312 -25.773 1.00 86.06 78 TYR A O 1
ATOM 641 N N . THR A 1 79 ? 3.877 -8.151 -27.401 1.00 81.06 79 THR A N 1
ATOM 642 C CA . THR A 1 79 ? 2.648 -7.691 -28.048 1.00 81.06 79 THR A CA 1
ATOM 643 C C . THR A 1 79 ? 1.803 -8.890 -28.458 1.00 81.06 79 THR A C 1
ATOM 645 O O . THR A 1 79 ? 2.270 -9.792 -29.158 1.00 81.06 79 THR A O 1
ATOM 648 N N . ARG A 1 80 ? 0.541 -8.907 -28.027 1.00 79.25 80 ARG A N 1
ATOM 649 C CA . ARG A 1 80 ? -0.424 -9.898 -28.499 1.00 79.25 80 ARG A CA 1
ATOM 650 C C . ARG A 1 80 ? -0.726 -9.630 -29.972 1.00 79.25 80 ARG A C 1
ATOM 652 O O . ARG A 1 80 ? -0.840 -8.478 -30.382 1.00 79.25 80 ARG A O 1
ATOM 659 N N . TYR A 1 81 ? -0.831 -10.688 -30.771 1.00 73.06 81 TYR A N 1
ATOM 660 C CA . TYR A 1 81 ? -1.151 -10.559 -32.191 1.00 73.06 81 TYR A CA 1
ATOM 661 C C . TYR A 1 81 ? -2.436 -9.748 -32.393 1.00 73.06 81 TYR A C 1
ATOM 663 O O . TYR A 1 81 ? -3.381 -9.880 -31.622 1.00 73.06 81 TYR A O 1
ATOM 671 N N . TYR A 1 82 ? -2.493 -8.949 -33.460 1.00 65.50 82 TYR A N 1
ATOM 672 C CA . TYR A 1 82 ? -3.627 -8.069 -33.776 1.00 65.50 82 TYR A CA 1
ATOM 673 C C . TYR A 1 82 ? -5.002 -8.744 -33.644 1.00 65.50 82 TYR A C 1
ATOM 675 O O . TYR A 1 82 ? -5.956 -8.116 -33.191 1.00 65.50 82 TYR A O 1
ATOM 683 N N . PHE A 1 83 ? -5.097 -10.039 -33.959 1.00 59.50 83 PHE A N 1
ATOM 684 C CA . PHE A 1 83 ? -6.337 -10.807 -33.849 1.00 59.50 83 PHE A CA 1
ATOM 685 C C . PHE A 1 83 ? -6.901 -10.894 -32.416 1.00 59.50 83 PHE A C 1
ATOM 687 O O . PHE A 1 83 ? -8.110 -10.997 -32.239 1.00 59.50 83 PHE A O 1
ATOM 694 N N . THR A 1 84 ? -6.057 -10.839 -31.381 1.00 59.97 84 THR A N 1
ATOM 695 C CA . THR A 1 84 ? -6.507 -10.798 -29.980 1.00 59.97 84 THR A CA 1
ATOM 696 C C . THR A 1 84 ? -6.779 -9.389 -29.461 1.00 59.97 84 THR A C 1
ATOM 698 O O . THR A 1 84 ? -7.412 -9.273 -28.418 1.00 59.97 84 THR A O 1
ATOM 701 N N . ILE A 1 85 ? -6.348 -8.333 -30.158 1.00 60.72 85 ILE A N 1
ATOM 702 C CA . ILE A 1 85 ? -6.587 -6.939 -29.740 1.00 60.72 85 ILE A CA 1
ATOM 703 C C . ILE A 1 85 ? -8.002 -6.481 -30.127 1.00 60.72 85 ILE A C 1
ATOM 705 O O . ILE A 1 85 ? -8.649 -5.794 -29.349 1.00 60.72 85 ILE A O 1
ATOM 709 N N . PHE A 1 86 ? -8.512 -6.910 -31.286 1.00 67.38 86 PHE A N 1
ATOM 710 C CA . PHE A 1 86 ? -9.854 -6.550 -31.778 1.00 67.38 86 PHE A CA 1
ATOM 711 C C . PHE A 1 86 ? -10.974 -7.510 -31.338 1.00 67.38 86 PHE A C 1
ATOM 713 O O . PHE A 1 86 ? -12.085 -7.452 -31.855 1.00 67.38 86 PHE A O 1
ATOM 720 N N . LYS A 1 87 ? -10.697 -8.416 -30.395 1.00 59.22 87 LYS A N 1
ATOM 721 C CA . LYS A 1 87 ? -11.708 -9.289 -29.785 1.00 59.22 87 LYS A CA 1
ATOM 722 C C . LYS A 1 87 ? -12.286 -8.606 -28.538 1.00 59.22 87 LYS A C 1
ATOM 724 O O . LYS A 1 87 ? -11.902 -8.971 -27.432 1.00 59.22 87 LYS A O 1
ATOM 729 N N . ASN A 1 88 ? -13.135 -7.596 -28.728 1.00 53.19 88 ASN A N 1
ATOM 730 C CA . ASN A 1 88 ? -14.152 -7.118 -27.775 1.00 53.19 88 ASN A CA 1
ATOM 731 C C . ASN A 1 88 ? -15.044 -6.071 -28.438 1.00 53.19 88 ASN A C 1
ATOM 733 O O . ASN A 1 88 ? -14.478 -5.125 -29.029 1.00 53.19 88 ASN A O 1
#

Sequence (88 aa):
MNVIEAFSEPHTVVCKSGVVACWHPERSFPYEHSKPIDLKKIETEKQCIADLQGSLSRTGPRNYLLREIFYTGKHEWYTRYYFTIFKN

Radius of gyration: 26.37 Å; chains: 1; bounding box: 55×30×63 Å